Protein AF-A0A950FX75-F1 (afdb_monomer_lite)

Radius of gyration: 20.95 Å; chains: 1; bounding box: 39×72×36 Å

Sequence (150 aa):
MDTELSVSAYQEFRSHLADADPAQQMWHSLEQELTENELDGVIAVKGNEPISGFQIQVSSRVIATEVIWPALELAQRLVPLSSEPIQIFPRLESNRCSLFSLDQSRPGTFSILIRTPRHVPVDNQISAIAFSVKQILHHYRALVSQADNI

pLDDT: mean 76.24, std 20.6, range [32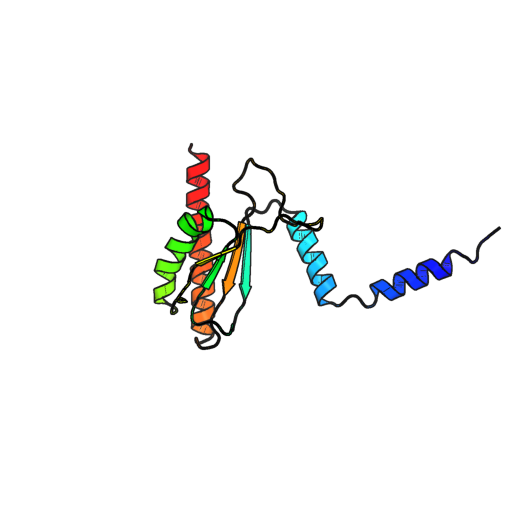.0, 96.56]

Foldseek 3Di:
DDDPVPPVVVVVVVVVVVPQDPVNVVVVVVLVVLLVDPALADEAEDEADQAPWKAKEKQDPCLVPQFQVVLVVVLCVLIPAGPHRYHHDHDPPDDDSDSFDDDDPHPGYMYMYIYGHNVDDPVSVVVSVVSSVVRNVVRVVVVVVVVVVD

Structure (mmCIF, N/CA/C/O backbone):
data_AF-A0A950FX75-F1
#
_entry.id   AF-A0A950FX75-F1
#
loop_
_atom_site.group_PDB
_atom_site.id
_atom_site.type_symbol
_atom_site.label_atom_id
_atom_site.label_alt_id
_atom_site.label_comp_id
_atom_site.label_asym_id
_atom_site.label_entity_id
_atom_site.label_seq_id
_atom_site.pdbx_PDB_ins_code
_atom_site.Cartn_x
_atom_site.Cartn_y
_atom_site.Cartn_z
_atom_site.occupancy
_atom_site.B_iso_or_equiv
_atom_site.auth_seq_id
_atom_site.auth_comp_id
_atom_site.auth_asym_id
_atom_site.auth_atom_id
_atom_site.pdbx_PDB_model_num
ATOM 1 N N . MET A 1 1 ? 16.718 61.016 15.323 1.00 41.69 1 MET A N 1
ATOM 2 C CA . MET A 1 1 ? 15.370 60.932 14.724 1.00 41.69 1 MET A CA 1
ATOM 3 C C . MET A 1 1 ? 15.539 60.743 13.222 1.00 41.69 1 MET A C 1
ATOM 5 O O . MET A 1 1 ? 15.294 61.659 12.456 1.00 41.69 1 MET A O 1
ATOM 9 N N . ASP A 1 2 ? 16.261 59.712 12.783 1.00 45.75 2 ASP A N 1
ATOM 10 C CA . ASP A 1 2 ? 15.925 58.268 12.775 1.00 45.75 2 ASP A CA 1
ATOM 11 C C . ASP A 1 2 ? 15.003 57.922 11.604 1.00 45.75 2 ASP A C 1
ATOM 13 O O . ASP A 1 2 ? 13.809 57.687 11.765 1.00 45.75 2 ASP A O 1
ATOM 17 N N . THR A 1 3 ? 15.555 57.942 10.390 1.00 49.12 3 THR A N 1
ATOM 18 C CA . THR A 1 3 ? 14.842 57.484 9.183 1.00 49.12 3 THR A CA 1
ATOM 19 C C . THR A 1 3 ? 15.759 56.775 8.182 1.00 49.12 3 THR A C 1
ATOM 21 O O . THR A 1 3 ? 15.401 56.632 7.022 1.00 49.12 3 THR A O 1
ATOM 24 N N . GLU A 1 4 ? 16.926 56.287 8.615 1.00 44.50 4 GLU A N 1
ATOM 25 C CA . GLU A 1 4 ? 17.842 55.519 7.747 1.00 44.50 4 GLU A CA 1
ATOM 26 C C . GLU A 1 4 ? 18.004 54.047 8.165 1.00 44.50 4 GLU A C 1
ATOM 28 O O . GLU A 1 4 ? 18.461 53.227 7.377 1.00 44.50 4 GLU A O 1
ATOM 33 N N . LEU A 1 5 ? 17.525 53.656 9.352 1.00 45.97 5 LEU A N 1
ATOM 34 C CA . LEU A 1 5 ? 17.606 52.268 9.838 1.00 45.97 5 LEU A CA 1
ATOM 35 C C . LEU A 1 5 ? 16.498 51.339 9.302 1.00 45.97 5 LEU A C 1
ATOM 37 O O . LEU A 1 5 ? 16.534 50.138 9.546 1.00 45.97 5 LEU A O 1
ATOM 41 N N . SER A 1 6 ? 15.518 51.868 8.561 1.00 53.25 6 SER A N 1
ATOM 42 C CA . SER A 1 6 ? 14.350 51.094 8.108 1.00 53.25 6 SER A CA 1
ATOM 43 C C . SER A 1 6 ? 14.568 50.382 6.765 1.00 53.25 6 SER A C 1
ATOM 45 O O . SER A 1 6 ? 13.996 49.326 6.529 1.00 53.25 6 SER A O 1
ATOM 47 N N . VAL A 1 7 ? 15.427 50.889 5.874 1.00 47.81 7 VAL A N 1
ATOM 48 C CA . VAL A 1 7 ? 15.556 50.314 4.517 1.00 47.81 7 VAL A CA 1
ATOM 49 C C . VAL A 1 7 ? 16.547 49.143 4.474 1.00 47.81 7 VAL A C 1
ATOM 51 O O . VAL A 1 7 ? 16.300 48.160 3.776 1.00 47.81 7 VAL A O 1
ATOM 54 N N . SER A 1 8 ? 17.609 49.189 5.287 1.00 51.56 8 SER A N 1
ATOM 55 C CA . SER A 1 8 ? 18.636 48.135 5.341 1.00 51.56 8 SER A CA 1
ATOM 56 C C . SER A 1 8 ? 18.089 46.806 5.870 1.00 51.56 8 SER A C 1
ATOM 58 O O . SER A 1 8 ? 18.345 45.757 5.284 1.00 51.56 8 SER A O 1
ATOM 60 N N . ALA A 1 9 ? 17.269 46.844 6.926 1.00 49.38 9 ALA A N 1
ATOM 61 C CA . ALA A 1 9 ? 16.691 45.637 7.518 1.00 49.38 9 ALA A CA 1
ATOM 62 C C . ALA A 1 9 ? 15.681 44.947 6.581 1.00 49.38 9 ALA A C 1
ATOM 64 O O . ALA A 1 9 ? 15.581 43.723 6.567 1.00 49.38 9 ALA A O 1
ATOM 65 N N . TYR A 1 10 ? 14.970 45.711 5.743 1.00 45.56 10 TYR A N 1
ATOM 66 C CA . TYR A 1 10 ? 14.059 45.155 4.735 1.00 45.56 10 TYR A CA 1
ATOM 67 C C . TYR A 1 10 ? 14.788 44.595 3.501 1.00 45.56 10 TYR A C 1
ATOM 69 O O . TYR A 1 10 ? 14.268 43.689 2.846 1.00 45.56 10 TYR A O 1
ATOM 77 N N . GLN A 1 11 ? 15.986 45.094 3.179 1.00 44.59 11 GLN A N 1
ATOM 78 C CA . GLN A 1 11 ? 16.805 44.570 2.080 1.00 44.59 11 GLN A CA 1
ATOM 79 C C . GLN A 1 11 ? 17.545 43.277 2.459 1.00 44.59 11 GLN A C 1
ATOM 81 O O . GLN A 1 11 ? 17.609 42.371 1.629 1.00 44.59 11 GLN A O 1
ATOM 86 N N . GLU A 1 12 ? 18.004 43.130 3.706 1.00 47.12 12 GLU A N 1
ATOM 87 C CA . GLU A 1 12 ? 18.566 41.862 4.209 1.00 47.12 12 GLU A CA 1
ATOM 88 C C . GLU A 1 12 ? 17.505 40.766 4.377 1.00 47.12 12 GLU A C 1
ATOM 90 O O . GLU A 1 12 ? 17.760 39.604 4.068 1.00 47.12 12 GLU A O 1
ATOM 95 N N . PHE A 1 13 ? 16.274 41.116 4.765 1.00 44.34 13 PHE A N 1
ATOM 96 C CA . PHE A 1 13 ? 15.190 40.129 4.849 1.00 44.34 13 PHE A CA 1
ATOM 97 C C . PHE A 1 13 ? 14.741 39.626 3.466 1.00 44.34 13 PHE A C 1
ATOM 99 O O . PHE A 1 13 ? 14.350 38.469 3.309 1.00 44.34 13 PHE A O 1
ATOM 106 N N . ARG A 1 14 ? 14.829 40.474 2.428 1.00 41.12 14 ARG A N 1
ATOM 107 C CA . ARG A 1 14 ? 14.528 40.080 1.042 1.00 41.12 14 ARG A CA 1
ATOM 108 C C . ARG A 1 14 ? 15.615 39.222 0.401 1.00 41.12 14 ARG A C 1
ATOM 110 O O . ARG A 1 14 ? 15.274 38.401 -0.445 1.00 41.12 14 ARG A O 1
ATOM 117 N N . SER A 1 15 ? 16.883 39.376 0.784 1.00 44.16 15 SER A N 1
ATOM 118 C CA . SER A 1 15 ? 17.963 38.545 0.233 1.00 44.16 15 SER A CA 1
ATOM 119 C C . SER A 1 15 ? 17.924 37.108 0.761 1.00 44.16 15 SER A C 1
ATOM 121 O O . SER A 1 15 ? 18.314 36.199 0.041 1.00 44.16 15 SER A O 1
ATOM 123 N N . HIS A 1 16 ? 17.381 36.880 1.963 1.00 46.25 16 HIS A N 1
ATOM 124 C CA . HIS A 1 16 ? 17.247 35.535 2.544 1.00 46.25 16 HIS A CA 1
ATOM 125 C C . HIS A 1 16 ? 16.027 34.749 2.034 1.00 46.25 16 HIS A C 1
ATOM 127 O O . HIS A 1 16 ? 16.017 33.524 2.100 1.00 46.25 16 HIS A O 1
ATOM 133 N N . LEU A 1 17 ? 15.010 35.429 1.493 1.00 48.81 17 LEU A N 1
ATOM 134 C CA . LEU A 1 17 ? 13.847 34.787 0.860 1.00 48.81 17 LEU A CA 1
ATOM 135 C C . LEU A 1 17 ? 14.045 34.513 -0.639 1.00 48.81 17 LEU A C 1
ATOM 137 O O . LEU A 1 17 ? 13.309 33.712 -1.211 1.00 48.81 17 LEU A O 1
ATOM 141 N N . ALA A 1 18 ? 15.022 35.167 -1.272 1.00 47.84 18 ALA A N 1
ATOM 142 C CA . ALA A 1 18 ? 15.315 35.011 -2.697 1.00 47.84 18 ALA A CA 1
ATOM 143 C C . ALA A 1 18 ? 16.145 33.755 -3.029 1.00 47.84 18 ALA A C 1
ATOM 145 O O . ALA A 1 18 ? 16.265 33.421 -4.203 1.00 47.84 18 ALA A O 1
ATOM 146 N N . ASP A 1 19 ? 16.671 33.067 -2.011 1.00 53.03 19 ASP A N 1
ATOM 147 C CA . ASP A 1 19 ? 17.559 31.900 -2.143 1.00 53.03 19 ASP A CA 1
ATOM 148 C C . ASP A 1 19 ? 16.974 30.624 -1.510 1.00 53.03 19 ASP A C 1
ATOM 150 O O . ASP A 1 19 ? 17.661 29.612 -1.370 1.00 53.03 19 ASP A O 1
ATOM 154 N N . ALA A 1 20 ? 15.699 30.653 -1.104 1.00 55.69 20 ALA A N 1
ATOM 155 C CA . ALA A 1 20 ? 15.028 29.449 -0.635 1.00 55.69 20 ALA A CA 1
ATOM 156 C C . ALA A 1 20 ? 14.907 28.473 -1.810 1.00 55.69 20 ALA A C 1
ATOM 158 O O . ALA A 1 20 ? 14.272 28.787 -2.820 1.00 55.69 20 ALA A O 1
ATOM 159 N N . ASP A 1 21 ? 15.537 27.304 -1.667 1.00 69.75 21 ASP A N 1
ATOM 160 C CA . ASP A 1 21 ? 15.477 26.211 -2.634 1.00 69.75 21 ASP A CA 1
ATOM 161 C C . ASP A 1 21 ? 14.009 26.017 -3.062 1.00 69.75 21 ASP A C 1
ATOM 163 O O . ASP A 1 21 ? 13.139 25.873 -2.194 1.00 69.75 21 ASP A O 1
ATOM 167 N N . PRO A 1 22 ? 13.686 26.028 -4.368 1.00 67.44 22 PRO A N 1
ATOM 168 C CA . PRO A 1 22 ? 12.330 25.779 -4.848 1.00 67.44 22 PRO A CA 1
ATOM 169 C C . PRO A 1 22 ? 11.705 24.519 -4.233 1.00 67.44 22 PRO A C 1
ATOM 171 O O . PRO A 1 22 ? 10.498 24.475 -3.998 1.00 67.44 22 PRO A O 1
ATOM 174 N N . ALA A 1 23 ? 12.524 23.513 -3.909 1.00 64.00 23 ALA A N 1
ATOM 175 C CA . ALA A 1 23 ? 12.080 22.318 -3.206 1.00 64.00 23 ALA A CA 1
ATOM 176 C C . ALA A 1 23 ? 11.670 22.596 -1.747 1.00 64.00 23 ALA A C 1
ATOM 178 O O . ALA A 1 23 ? 10.691 22.025 -1.273 1.00 64.00 23 ALA A O 1
ATOM 179 N N . GLN A 1 24 ? 12.368 23.491 -1.042 1.00 62.41 24 GLN A N 1
ATOM 180 C CA . GLN A 1 24 ? 12.004 23.931 0.309 1.00 62.41 24 GLN A CA 1
ATOM 181 C C . GLN A 1 24 ? 10.731 24.786 0.307 1.00 62.41 24 GLN A C 1
ATOM 183 O O . GLN A 1 24 ? 9.876 24.603 1.170 1.00 62.41 24 GLN A O 1
ATOM 188 N N . GLN A 1 25 ? 10.557 25.672 -0.679 1.00 66.81 25 GLN A N 1
ATOM 189 C CA . GLN A 1 25 ? 9.323 26.458 -0.824 1.00 66.81 25 GLN A CA 1
ATOM 190 C C . GLN A 1 25 ? 8.109 25.574 -1.138 1.00 66.81 25 GLN A C 1
ATOM 192 O O . GLN A 1 25 ? 7.034 25.752 -0.559 1.00 66.81 25 GLN A O 1
ATOM 197 N N . MET A 1 26 ? 8.287 24.588 -2.023 1.00 68.94 26 MET A N 1
ATOM 198 C CA . MET A 1 26 ? 7.268 23.581 -2.308 1.00 68.94 26 MET A CA 1
ATOM 199 C C . MET A 1 26 ? 6.944 22.762 -1.055 1.00 68.94 26 MET A C 1
ATOM 201 O O . MET A 1 26 ? 5.770 22.515 -0.785 1.00 68.94 26 MET A O 1
ATOM 205 N N . TRP A 1 27 ? 7.960 22.390 -0.265 1.00 65.50 27 TRP A N 1
ATOM 206 C CA . TRP A 1 27 ? 7.735 21.664 0.981 1.00 65.50 27 TRP A CA 1
ATOM 207 C C . TRP A 1 27 ? 6.923 22.457 1.989 1.00 65.50 27 TRP A C 1
ATOM 209 O O . TRP A 1 27 ? 5.932 21.934 2.482 1.00 65.50 27 TRP A O 1
ATOM 219 N N . HIS A 1 28 ? 7.271 23.718 2.234 1.00 64.00 28 HIS A N 1
ATOM 220 C CA . HIS A 1 28 ? 6.508 24.557 3.156 1.00 64.00 28 HIS A CA 1
ATOM 221 C C . HIS A 1 28 ? 5.059 24.773 2.710 1.00 64.00 28 HIS A C 1
ATOM 223 O O . HIS A 1 28 ? 4.159 24.773 3.545 1.00 64.00 28 HIS A O 1
ATOM 229 N N . SER A 1 29 ? 4.817 24.898 1.404 1.00 65.88 29 SER A N 1
ATOM 230 C CA . SER A 1 29 ? 3.453 25.027 0.872 1.00 65.88 29 SER A CA 1
ATOM 231 C C . SER A 1 29 ? 2.640 23.742 1.089 1.00 65.88 29 SER A C 1
ATOM 233 O O . SER A 1 29 ? 1.497 23.799 1.531 1.00 65.88 29 SER A O 1
ATOM 235 N N . LEU A 1 30 ? 3.249 22.574 0.856 1.00 66.69 30 LEU A N 1
ATOM 236 C CA . LEU A 1 30 ? 2.642 21.267 1.133 1.00 66.69 30 LEU A CA 1
ATOM 237 C C . LEU A 1 30 ? 2.386 21.050 2.627 1.00 66.69 30 LEU A C 1
ATOM 239 O O . LEU A 1 30 ? 1.327 20.561 3.001 1.00 66.69 30 LEU A O 1
ATOM 243 N N . GLU A 1 31 ? 3.332 21.416 3.492 1.00 65.62 31 GLU A N 1
ATOM 244 C CA . GLU A 1 31 ? 3.164 21.344 4.948 1.00 65.62 31 GLU A CA 1
ATOM 245 C C . GLU A 1 31 ? 1.987 22.199 5.417 1.00 65.62 31 GLU A C 1
ATOM 247 O O . GLU A 1 31 ? 1.202 21.758 6.258 1.00 65.62 31 GLU A O 1
ATOM 252 N N . GLN A 1 32 ? 1.839 23.394 4.845 1.00 65.75 32 GLN A N 1
ATOM 253 C CA . GLN A 1 32 ? 0.730 24.285 5.148 1.00 65.75 32 GLN A CA 1
ATOM 254 C C . GLN A 1 32 ? -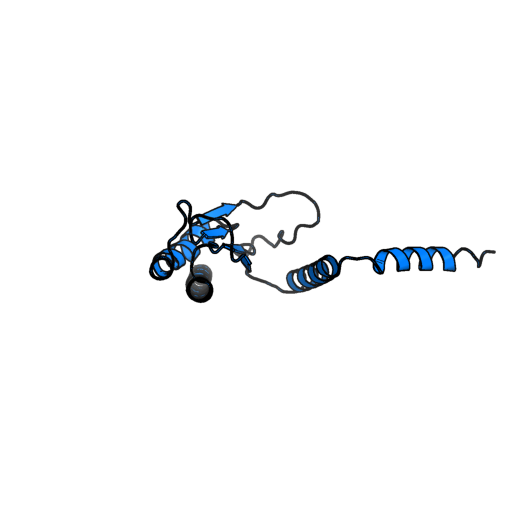0.613 23.676 4.709 1.00 65.75 32 GLN A C 1
ATOM 256 O O . GLN A 1 32 ? -1.518 23.565 5.533 1.00 65.75 32 GLN A O 1
ATOM 261 N N . GLU A 1 33 ? -0.725 23.177 3.473 1.00 64.31 33 GLU A N 1
ATOM 262 C CA . GLU A 1 33 ? -1.944 22.504 2.993 1.00 64.31 33 GLU A CA 1
ATOM 263 C C . GLU A 1 33 ? -2.296 21.252 3.815 1.00 64.31 33 GLU A C 1
ATOM 265 O O . GLU A 1 33 ? -3.468 20.991 4.090 1.00 64.31 33 GLU A O 1
ATOM 270 N N . LEU A 1 34 ? -1.295 20.475 4.236 1.00 65.25 34 LEU A N 1
ATOM 271 C CA . LEU A 1 34 ? -1.495 19.288 5.071 1.00 65.25 34 LEU A CA 1
ATOM 272 C C . LEU A 1 34 ? -1.933 19.638 6.500 1.00 65.25 34 LEU A C 1
ATOM 274 O O . LEU A 1 34 ? -2.601 18.828 7.136 1.00 65.25 34 LEU A O 1
ATOM 278 N N . THR A 1 35 ? -1.558 20.818 7.002 1.00 63.56 35 THR A N 1
ATOM 279 C CA . THR A 1 35 ? -1.915 21.288 8.351 1.00 63.56 35 THR A CA 1
ATOM 280 C C . THR A 1 35 ? -3.298 21.938 8.383 1.00 63.56 35 THR A C 1
ATOM 282 O O . THR A 1 35 ? -4.001 21.846 9.386 1.00 63.56 35 THR A O 1
ATOM 285 N N . GLU A 1 36 ? -3.704 22.590 7.293 1.00 65.69 36 GLU A N 1
ATOM 286 C CA . GLU A 1 36 ? -4.987 23.297 7.197 1.00 65.69 36 GLU A CA 1
ATOM 287 C C . GLU A 1 36 ? -6.184 22.361 6.946 1.00 65.69 36 GLU A C 1
ATOM 289 O O . GLU A 1 36 ? -7.328 22.751 7.184 1.00 65.69 36 GLU A O 1
ATOM 294 N N . ASN A 1 37 ? -5.945 21.120 6.506 1.00 60.91 37 ASN A N 1
ATOM 295 C CA . ASN A 1 37 ? -6.992 20.141 6.213 1.00 60.91 37 ASN A CA 1
ATOM 296 C C . ASN A 1 37 ? -7.092 19.051 7.295 1.00 60.91 37 ASN A C 1
ATOM 298 O O . ASN A 1 37 ? -6.091 18.464 7.703 1.00 60.91 37 ASN A O 1
ATOM 302 N N . GLU A 1 38 ? -8.317 18.700 7.705 1.00 71.00 38 GLU A N 1
ATOM 303 C CA . GLU A 1 38 ? -8.562 17.512 8.534 1.00 71.00 38 GLU A CA 1
ATOM 304 C C . GLU A 1 38 ? -8.332 16.237 7.705 1.00 71.00 38 GLU A C 1
ATOM 306 O O . GLU A 1 38 ? -9.230 15.752 7.015 1.00 71.00 38 GLU A O 1
ATOM 311 N N . LEU A 1 39 ? -7.108 15.704 7.745 1.00 76.50 39 LEU A N 1
ATOM 312 C CA . LEU A 1 39 ? -6.726 14.489 7.029 1.00 76.50 39 LEU A CA 1
ATOM 313 C C . LEU A 1 39 ? -6.660 13.273 7.958 1.00 76.50 39 LEU A C 1
ATOM 315 O O . LEU A 1 39 ? -5.974 13.268 8.983 1.00 76.50 39 LEU A O 1
ATOM 319 N N . ASP A 1 40 ? -7.284 12.189 7.506 1.00 81.00 40 ASP A N 1
ATOM 320 C CA . ASP A 1 40 ? -7.206 10.866 8.130 1.00 81.00 40 ASP A CA 1
ATOM 321 C C . ASP A 1 40 ? -5.813 10.224 7.994 1.00 81.00 40 ASP A C 1
ATOM 323 O O . ASP A 1 40 ? -5.386 9.417 8.825 1.00 81.00 40 ASP A O 1
ATOM 327 N N . GLY A 1 41 ? -5.069 10.583 6.945 1.00 82.69 41 GLY A N 1
ATOM 328 C CA . GLY A 1 41 ? -3.730 10.062 6.705 1.00 82.69 41 GLY A CA 1
ATOM 329 C C . GLY A 1 41 ? -3.097 10.527 5.400 1.00 82.69 41 GLY A C 1
ATOM 330 O O . GLY A 1 41 ? -3.745 11.122 4.542 1.00 82.69 41 GLY A O 1
ATOM 331 N N . VAL A 1 42 ? -1.808 10.223 5.253 1.00 86.50 42 VAL A N 1
ATOM 332 C CA . VAL A 1 42 ? -0.990 10.558 4.081 1.00 86.50 42 VAL A CA 1
ATOM 333 C C . VAL A 1 42 ? -0.382 9.287 3.496 1.00 86.50 42 VAL A C 1
ATOM 335 O O . VAL A 1 42 ? 0.130 8.433 4.224 1.00 86.50 42 VAL A O 1
ATOM 338 N N . ILE A 1 43 ? -0.413 9.176 2.165 1.00 91.06 43 ILE A N 1
ATOM 339 C CA . ILE A 1 43 ? 0.257 8.113 1.411 1.00 91.06 43 ILE A CA 1
ATOM 340 C C . ILE A 1 43 ? 1.295 8.755 0.494 1.00 91.06 43 ILE A C 1
ATOM 342 O O . ILE A 1 43 ? 0.951 9.495 -0.424 1.00 91.06 43 ILE A O 1
ATOM 346 N N . ALA A 1 44 ? 2.562 8.436 0.724 1.00 91.69 44 ALA A N 1
ATOM 347 C CA . ALA A 1 44 ? 3.677 8.821 -0.124 1.00 91.69 44 ALA A CA 1
ATOM 348 C C . ALA A 1 44 ? 4.182 7.618 -0.930 1.00 91.69 44 ALA A C 1
ATOM 350 O O . ALA A 1 44 ? 4.066 6.464 -0.509 1.00 91.69 44 ALA A O 1
ATOM 351 N N . VAL A 1 45 ? 4.781 7.889 -2.089 1.00 93.81 45 VAL A N 1
ATOM 352 C CA . VAL A 1 45 ? 5.362 6.866 -2.962 1.00 93.81 45 VAL A CA 1
ATOM 353 C C . VAL A 1 45 ? 6.809 7.227 -3.257 1.00 93.81 45 VAL A C 1
ATOM 355 O O . VAL A 1 45 ? 7.101 8.331 -3.709 1.00 93.81 45 VAL A O 1
ATOM 358 N N . LYS A 1 46 ? 7.716 6.274 -3.043 1.00 93.12 46 LYS A N 1
ATOM 359 C CA . LYS A 1 46 ? 9.125 6.376 -3.415 1.00 93.12 46 LYS A CA 1
ATOM 360 C C . LYS A 1 46 ? 9.483 5.258 -4.386 1.00 93.12 46 LYS A C 1
ATOM 362 O O . LYS A 1 46 ? 9.612 4.094 -4.005 1.00 93.12 46 LYS A O 1
ATOM 367 N N . GLY A 1 47 ? 9.587 5.629 -5.657 1.00 91.75 47 GLY A N 1
ATOM 368 C CA . GLY A 1 47 ? 9.862 4.692 -6.739 1.00 91.75 47 GLY A CA 1
ATOM 369 C C . GLY A 1 47 ? 11.347 4.398 -6.942 1.00 91.75 47 GLY A C 1
ATOM 370 O O . GLY A 1 47 ? 12.196 5.175 -6.513 1.00 91.75 47 GLY A O 1
ATOM 371 N N . ASN A 1 48 ? 11.650 3.319 -7.670 1.00 88.75 48 ASN A N 1
ATOM 372 C CA . ASN A 1 48 ? 13.003 2.985 -8.139 1.00 88.75 48 ASN A CA 1
ATOM 373 C C . ASN A 1 48 ? 14.067 2.892 -7.031 1.00 88.75 48 ASN A C 1
ATOM 375 O O . ASN A 1 48 ? 15.227 3.265 -7.211 1.00 88.75 48 ASN A O 1
ATOM 379 N N . GLU A 1 49 ? 13.685 2.338 -5.888 1.00 92.81 49 GLU A N 1
ATOM 380 C CA . GLU A 1 49 ? 14.563 2.206 -4.735 1.00 92.81 49 GLU A CA 1
ATOM 381 C C . GLU A 1 49 ? 15.496 0.986 -4.867 1.00 92.81 49 GLU A C 1
ATOM 383 O O . GLU A 1 49 ? 15.128 -0.035 -5.464 1.00 92.81 49 GLU A O 1
ATOM 388 N N . PRO A 1 50 ? 16.704 1.024 -4.274 1.00 92.94 50 PRO A N 1
ATOM 389 C CA . PRO A 1 50 ? 17.610 -0.122 -4.204 1.00 92.94 50 PRO A CA 1
ATOM 390 C C . PRO A 1 50 ? 17.160 -1.130 -3.126 1.00 92.94 50 PRO A C 1
ATOM 392 O O . PRO A 1 50 ? 17.911 -1.455 -2.211 1.00 92.94 50 PRO A O 1
ATOM 395 N N . ILE A 1 51 ? 15.920 -1.612 -3.222 1.00 92.75 51 ILE A N 1
ATOM 396 C CA . ILE A 1 51 ? 15.308 -2.592 -2.312 1.00 92.75 51 ILE A CA 1
ATOM 397 C C . ILE A 1 51 ? 15.054 -3.929 -3.016 1.00 92.75 51 ILE A C 1
ATOM 399 O O . ILE A 1 51 ? 15.004 -4.003 -4.247 1.00 92.75 51 ILE A O 1
ATOM 403 N N . SER A 1 52 ? 14.908 -4.991 -2.223 1.00 93.56 52 SER A N 1
ATOM 404 C CA . SER A 1 52 ? 14.739 -6.369 -2.703 1.00 93.56 52 SER A CA 1
ATOM 405 C C . SER A 1 52 ? 13.352 -6.661 -3.277 1.00 93.56 52 SER A C 1
ATOM 407 O O . SER A 1 52 ? 13.222 -7.574 -4.083 1.00 93.56 52 SER A O 1
ATOM 409 N N . GLY A 1 53 ? 12.335 -5.880 -2.917 1.00 95.19 53 GLY A N 1
ATOM 410 C CA . GLY A 1 53 ? 10.967 -6.067 -3.390 1.00 95.19 53 GLY A CA 1
ATOM 411 C C . GLY A 1 53 ? 10.056 -4.920 -2.969 1.00 95.19 53 GLY A C 1
ATOM 412 O O . GLY A 1 53 ? 10.502 -3.963 -2.336 1.00 95.19 53 GLY A O 1
ATOM 413 N N . PHE A 1 54 ? 8.780 -5.013 -3.330 1.00 96.06 54 PHE A N 1
ATOM 414 C CA . PHE A 1 54 ? 7.756 -4.052 -2.934 1.00 96.06 54 PHE A CA 1
ATOM 415 C C . PHE A 1 54 ? 7.607 -4.038 -1.408 1.00 96.06 54 PHE A C 1
ATOM 417 O O . PHE A 1 54 ? 7.523 -5.094 -0.773 1.00 96.06 54 PHE A O 1
ATOM 424 N N . GLN A 1 55 ? 7.621 -2.844 -0.822 1.00 96.38 55 GLN A N 1
ATOM 425 C CA . GLN A 1 55 ? 7.629 -2.647 0.625 1.00 96.38 55 GLN A CA 1
ATOM 426 C C . GLN A 1 55 ? 6.756 -1.453 0.998 1.00 96.38 55 GLN A C 1
ATOM 428 O O . GLN A 1 55 ? 6.730 -0.448 0.289 1.00 96.38 55 GLN A O 1
ATOM 433 N N . ILE A 1 56 ? 6.081 -1.542 2.140 1.00 96.38 56 ILE A N 1
ATOM 434 C CA . ILE A 1 56 ? 5.310 -0.448 2.718 1.00 96.38 56 ILE A CA 1
ATOM 435 C C . ILE A 1 56 ? 5.841 -0.134 4.116 1.00 96.38 56 ILE A C 1
ATOM 437 O O . ILE A 1 56 ? 5.992 -1.019 4.955 1.00 96.38 56 ILE A O 1
ATOM 441 N N . GLN A 1 57 ? 6.119 1.139 4.375 1.00 94.50 57 GLN A N 1
ATOM 442 C CA . GLN A 1 57 ? 6.427 1.637 5.711 1.00 94.50 57 GLN A CA 1
ATOM 443 C C . GLN A 1 57 ? 5.203 2.343 6.284 1.00 94.50 57 GLN A C 1
ATOM 445 O O . GLN A 1 57 ? 4.508 3.045 5.551 1.00 94.50 57 GLN A O 1
ATOM 450 N N . VAL A 1 58 ? 4.924 2.162 7.573 1.00 92.75 58 VAL A N 1
ATOM 451 C CA . VAL A 1 58 ? 3.723 2.723 8.200 1.00 92.75 58 VAL A CA 1
ATOM 452 C C . VAL A 1 58 ? 3.957 3.119 9.653 1.00 92.75 58 VAL A C 1
ATOM 454 O O . VAL A 1 58 ? 4.710 2.470 10.376 1.00 92.75 58 VAL A O 1
ATOM 457 N N . SER A 1 59 ? 3.299 4.192 10.094 1.00 85.50 59 SER A N 1
ATOM 458 C CA . SER A 1 59 ? 3.449 4.725 11.456 1.00 85.50 59 SER A CA 1
ATOM 459 C C . SER A 1 59 ? 2.552 4.068 12.510 1.00 85.50 59 SER A C 1
ATOM 461 O O . SER A 1 59 ? 2.682 4.357 13.697 1.00 85.50 59 SER A O 1
ATOM 463 N N . SER A 1 60 ? 1.614 3.214 12.096 1.00 85.62 60 SER A N 1
ATOM 464 C CA . SER A 1 60 ? 0.595 2.614 12.960 1.00 85.62 60 SER A CA 1
ATOM 465 C C . SER A 1 60 ? 0.565 1.100 12.805 1.00 85.62 60 SER A C 1
ATOM 467 O O . SER A 1 60 ? 0.455 0.577 11.696 1.00 85.62 60 SER A O 1
ATOM 469 N N . ARG A 1 61 ? 0.613 0.395 13.941 1.00 89.00 61 ARG A N 1
ATOM 470 C CA . ARG A 1 61 ? 0.502 -1.067 13.984 1.00 89.00 61 ARG A CA 1
ATOM 471 C C . ARG A 1 61 ? -0.887 -1.547 13.562 1.00 89.00 61 ARG A C 1
ATOM 473 O O . ARG A 1 61 ? -0.966 -2.542 12.861 1.00 89.00 61 ARG A O 1
ATOM 480 N N . VAL A 1 62 ? -1.946 -0.828 13.933 1.00 89.50 62 VAL A N 1
ATOM 481 C CA . VAL A 1 62 ? -3.321 -1.172 13.528 1.00 89.50 62 VAL A CA 1
ATOM 482 C C . VAL A 1 62 ? -3.476 -1.034 12.016 1.00 89.50 62 VAL A C 1
ATOM 484 O O . VAL A 1 62 ? -4.002 -1.923 11.362 1.00 89.50 62 VAL A O 1
ATOM 487 N N . ILE A 1 63 ? -2.942 0.040 11.426 1.00 92.00 63 ILE A N 1
ATOM 488 C CA . ILE A 1 63 ? -2.968 0.204 9.966 1.00 92.00 63 ILE A CA 1
ATOM 489 C C . ILE A 1 63 ? -2.114 -0.877 9.292 1.00 92.00 63 ILE A C 1
ATOM 491 O O . ILE A 1 63 ? -2.535 -1.446 8.288 1.00 92.00 63 ILE A O 1
ATOM 495 N N . ALA A 1 64 ? -0.948 -1.220 9.853 1.00 93.19 64 ALA A N 1
ATOM 496 C CA . ALA A 1 64 ? -0.132 -2.321 9.346 1.00 93.19 64 ALA A CA 1
ATOM 497 C C . ALA A 1 64 ? -0.913 -3.643 9.260 1.00 93.19 64 ALA A C 1
ATOM 499 O O . ALA A 1 64 ? -0.851 -4.306 8.225 1.00 93.19 64 ALA A O 1
ATOM 500 N N . THR A 1 65 ? -1.638 -4.018 10.318 1.00 92.31 65 THR A N 1
ATOM 501 C CA . THR A 1 65 ? -2.327 -5.314 10.396 1.00 92.31 65 THR A CA 1
ATOM 502 C C . THR A 1 65 ? -3.653 -5.325 9.650 1.00 92.31 65 THR A C 1
ATOM 504 O O . THR A 1 65 ? -3.873 -6.213 8.835 1.00 92.31 65 THR A O 1
ATOM 507 N N . GLU A 1 66 ? -4.510 -4.331 9.874 1.00 92.44 66 GLU A N 1
ATOM 508 C CA . GLU A 1 66 ? -5.892 -4.351 9.376 1.00 92.44 66 GLU A CA 1
ATOM 509 C C . GLU A 1 66 ? -6.025 -3.821 7.943 1.00 92.44 66 GLU A C 1
ATOM 511 O O . GLU A 1 66 ? -7.004 -4.109 7.257 1.00 92.44 66 GLU A O 1
ATOM 516 N N . VAL A 1 67 ? -5.052 -3.026 7.479 1.00 94.69 67 VAL A N 1
ATOM 517 C CA . VAL A 1 67 ? -5.140 -2.317 6.193 1.00 94.69 67 VAL A CA 1
ATOM 518 C C . VAL A 1 67 ? -4.035 -2.737 5.231 1.00 94.69 67 VAL A C 1
ATOM 520 O O . VAL A 1 67 ? -4.315 -3.141 4.102 1.00 94.69 67 VAL A O 1
ATOM 523 N N . ILE A 1 68 ? -2.771 -2.643 5.652 1.00 95.88 68 ILE A N 1
ATOM 524 C CA . ILE A 1 68 ? -1.631 -2.877 4.755 1.00 95.88 68 ILE A CA 1
ATOM 525 C C . ILE A 1 68 ? -1.451 -4.361 4.453 1.00 95.88 68 ILE A C 1
ATOM 527 O O . ILE A 1 68 ? -1.238 -4.718 3.294 1.00 95.88 68 ILE A O 1
ATOM 531 N N . TRP A 1 69 ? -1.523 -5.227 5.466 1.00 95.69 69 TRP A N 1
ATOM 532 C CA . TRP A 1 69 ? -1.295 -6.657 5.270 1.00 95.69 69 TRP A CA 1
ATOM 533 C C . TRP A 1 69 ? -2.268 -7.279 4.249 1.00 95.69 69 TRP A C 1
ATOM 535 O O . TRP A 1 69 ? -1.783 -7.848 3.266 1.00 95.69 69 TRP A O 1
ATOM 545 N N . PRO A 1 70 ? -3.599 -7.072 4.346 1.00 93.81 70 PRO A N 1
ATOM 546 C CA . PRO A 1 70 ? -4.537 -7.561 3.334 1.00 93.81 70 PRO A CA 1
ATOM 547 C C . PRO A 1 70 ? -4.271 -6.990 1.932 1.00 93.81 70 PRO A C 1
ATOM 549 O O . PRO A 1 70 ? -4.365 -7.699 0.927 1.00 93.81 70 PRO A O 1
ATOM 552 N N . ALA A 1 71 ? -3.878 -5.713 1.843 1.00 93.56 71 ALA A N 1
ATOM 553 C CA . ALA A 1 71 ? -3.541 -5.085 0.569 1.00 93.56 71 ALA A CA 1
ATOM 554 C C . ALA A 1 71 ? -2.318 -5.745 -0.099 1.00 93.56 71 ALA A C 1
ATOM 556 O O . ALA A 1 71 ? -2.319 -5.972 -1.313 1.00 93.56 71 ALA A O 1
ATOM 557 N N . LEU A 1 72 ? -1.290 -6.092 0.683 1.00 93.25 72 LEU A N 1
ATOM 558 C CA . LEU A 1 72 ? -0.071 -6.735 0.187 1.00 93.25 72 LEU A CA 1
ATOM 559 C C . LEU A 1 72 ? -0.277 -8.198 -0.213 1.00 93.25 72 LEU A C 1
ATOM 561 O O . LEU A 1 72 ? 0.292 -8.629 -1.218 1.00 93.25 72 LEU A O 1
ATOM 565 N N . GLU A 1 73 ? -1.127 -8.941 0.500 1.00 91.62 73 GLU A N 1
ATOM 566 C CA . GLU A 1 73 ? -1.491 -10.318 0.130 1.00 91.62 73 GLU A CA 1
ATOM 567 C C . GLU A 1 73 ? -2.090 -10.409 -1.278 1.00 91.62 73 GLU A C 1
ATOM 569 O O . GLU A 1 73 ? -1.939 -11.422 -1.971 1.00 91.62 73 GLU A O 1
ATOM 574 N N . LEU A 1 74 ? -2.746 -9.339 -1.726 1.00 88.38 74 LEU A N 1
ATOM 575 C CA . LEU A 1 74 ? -3.259 -9.217 -3.081 1.00 88.38 74 LEU A CA 1
ATOM 576 C C . LEU A 1 74 ? -2.205 -8.650 -4.048 1.00 88.38 74 LEU A C 1
ATOM 578 O O . LEU A 1 74 ? -2.073 -9.151 -5.168 1.00 88.38 74 LEU A O 1
ATOM 582 N N . ALA A 1 75 ? -1.432 -7.643 -3.626 1.00 85.69 75 ALA A N 1
ATOM 583 C CA . ALA A 1 75 ? -0.429 -6.978 -4.462 1.00 85.69 75 ALA A CA 1
ATOM 584 C C . ALA A 1 75 ? 0.757 -7.883 -4.843 1.00 85.69 75 ALA A C 1
ATOM 586 O O . ALA A 1 75 ? 1.331 -7.704 -5.919 1.00 85.69 75 ALA A O 1
ATOM 587 N N . GLN A 1 76 ? 1.082 -8.898 -4.031 1.00 91.44 76 GLN A N 1
ATOM 588 C CA . GLN A 1 76 ? 2.154 -9.865 -4.327 1.00 91.44 76 GLN A CA 1
ATOM 589 C C . GLN A 1 76 ? 1.953 -10.639 -5.641 1.00 91.44 76 GLN A C 1
ATOM 591 O O . GLN A 1 76 ? 2.887 -11.229 -6.176 1.00 91.44 76 GLN A O 1
ATOM 596 N N . ARG A 1 77 ? 0.727 -10.638 -6.185 1.00 89.94 77 ARG A N 1
ATOM 597 C CA . ARG A 1 77 ? 0.415 -11.226 -7.497 1.00 89.94 77 ARG A CA 1
ATOM 598 C C . ARG A 1 77 ? 0.965 -10.401 -8.663 1.00 89.94 77 ARG A C 1
ATOM 600 O O . ARG A 1 77 ? 1.067 -10.919 -9.768 1.00 89.94 77 ARG A O 1
ATOM 607 N N . LEU A 1 78 ? 1.271 -9.124 -8.428 1.00 88.44 78 LEU A N 1
ATOM 608 C CA . LEU A 1 78 ? 1.751 -8.174 -9.434 1.00 88.44 78 LEU A CA 1
ATOM 609 C C . LEU A 1 78 ? 3.263 -7.957 -9.338 1.00 88.44 78 LEU A C 1
ATOM 611 O O . LEU A 1 78 ? 3.932 -7.790 -10.356 1.00 88.44 78 LEU A O 1
ATOM 615 N N . VAL A 1 79 ? 3.797 -7.934 -8.115 1.00 91.38 79 VAL A N 1
ATOM 616 C CA . VAL A 1 79 ? 5.205 -7.634 -7.838 1.00 91.38 79 VAL A CA 1
ATOM 617 C C . VAL A 1 79 ? 5.741 -8.496 -6.698 1.00 91.38 79 VAL A C 1
ATOM 619 O O . VAL A 1 79 ? 5.006 -8.773 -5.750 1.00 91.38 79 VAL A O 1
ATOM 622 N N . PRO A 1 80 ? 7.025 -8.892 -6.742 1.00 94.31 80 PRO A N 1
ATOM 623 C CA . PRO A 1 80 ? 7.643 -9.593 -5.628 1.00 94.31 80 PRO A CA 1
ATOM 624 C C . PRO A 1 80 ? 7.700 -8.679 -4.402 1.00 94.31 80 PRO A C 1
ATOM 626 O O . PRO A 1 80 ? 8.094 -7.512 -4.493 1.00 94.31 80 PRO A O 1
ATOM 629 N N . LEU A 1 81 ? 7.313 -9.219 -3.250 1.00 96.00 81 LEU A N 1
ATOM 630 C CA . LEU A 1 81 ? 7.419 -8.528 -1.972 1.00 96.00 81 LEU A CA 1
ATOM 631 C C . LEU A 1 81 ? 8.861 -8.554 -1.447 1.00 96.00 81 LEU A C 1
ATOM 633 O O . LEU A 1 81 ? 9.629 -9.472 -1.732 1.00 96.00 81 LEU A O 1
ATOM 637 N N . SER A 1 82 ? 9.225 -7.537 -0.665 1.00 94.69 82 SER A N 1
ATOM 638 C CA . SER A 1 82 ? 10.467 -7.539 0.117 1.00 94.69 82 SER A CA 1
ATOM 639 C C . SER A 1 82 ? 10.453 -8.661 1.168 1.00 94.69 82 SER A C 1
ATOM 641 O O . SER A 1 82 ? 9.389 -9.103 1.597 1.00 94.69 82 SER A O 1
ATOM 643 N N . SER A 1 83 ? 11.634 -9.076 1.642 1.00 93.12 83 SER A N 1
ATOM 644 C CA . SER A 1 83 ? 11.773 -10.000 2.783 1.00 93.12 83 SER A CA 1
ATOM 645 C C . SER A 1 83 ? 11.125 -9.458 4.058 1.00 93.12 83 SER A C 1
ATOM 647 O O . SER A 1 83 ? 10.664 -10.222 4.898 1.00 93.12 83 SER A O 1
ATOM 649 N N . GLU A 1 84 ? 11.083 -8.133 4.185 1.00 94.56 84 GLU A N 1
ATOM 650 C CA . GLU A 1 84 ? 10.333 -7.416 5.209 1.00 94.56 84 GLU A CA 1
ATOM 651 C C . GLU A 1 84 ? 9.353 -6.472 4.491 1.00 94.56 84 GLU A C 1
ATOM 653 O O . GLU A 1 84 ? 9.710 -5.335 4.162 1.00 94.56 84 GLU A O 1
ATOM 658 N N . PRO A 1 85 ? 8.147 -6.950 4.137 1.00 94.94 85 PRO A N 1
ATOM 659 C CA . PRO A 1 85 ? 7.239 -6.217 3.257 1.00 94.94 85 PRO A CA 1
ATOM 660 C C . PRO A 1 85 ? 6.483 -5.093 3.971 1.00 94.94 85 PRO A C 1
ATOM 662 O O . PRO A 1 85 ? 6.065 -4.140 3.316 1.00 94.94 85 PRO A O 1
ATOM 665 N N . ILE A 1 86 ? 6.362 -5.168 5.301 1.00 96.44 86 ILE A N 1
ATOM 666 C CA . ILE A 1 86 ? 5.841 -4.093 6.147 1.00 96.44 86 ILE A CA 1
ATOM 667 C C . ILE A 1 86 ? 6.896 -3.711 7.174 1.00 96.44 86 ILE A C 1
ATOM 669 O O . ILE A 1 86 ? 7.360 -4.565 7.923 1.00 96.44 86 ILE A O 1
ATOM 673 N N . GLN A 1 87 ? 7.216 -2.422 7.251 1.00 93.88 87 GLN A N 1
ATOM 674 C CA . GLN A 1 87 ? 8.053 -1.865 8.311 1.00 93.88 87 GLN A CA 1
ATOM 675 C C . GLN A 1 87 ? 7.254 -0.856 9.130 1.00 93.88 87 GLN A C 1
ATOM 677 O O . GLN A 1 87 ? 6.713 0.111 8.591 1.00 93.88 87 GLN A O 1
ATOM 682 N N . ILE A 1 88 ? 7.185 -1.073 10.442 1.00 89.81 88 ILE A N 1
ATOM 683 C CA . ILE A 1 88 ? 6.515 -0.147 11.353 1.00 89.81 88 ILE A CA 1
ATOM 684 C C . ILE A 1 88 ? 7.566 0.804 11.916 1.00 89.81 88 ILE A C 1
ATOM 686 O O . ILE A 1 88 ? 8.442 0.376 12.665 1.00 89.81 88 ILE A O 1
ATOM 690 N N . PHE A 1 89 ? 7.455 2.089 11.588 1.00 80.31 89 PHE A N 1
ATOM 691 C CA . PHE A 1 89 ? 8.299 3.124 12.177 1.00 80.31 89 PHE A CA 1
ATOM 692 C C . PHE A 1 89 ? 7.463 3.911 13.181 1.00 80.31 89 PHE A C 1
ATOM 694 O O . PHE A 1 89 ? 6.600 4.689 12.764 1.00 80.31 89 PHE A O 1
ATOM 701 N N . PRO A 1 90 ? 7.658 3.699 14.496 1.00 63.66 90 PRO A N 1
ATOM 702 C CA . PRO A 1 90 ? 6.961 4.502 15.485 1.00 63.66 90 PRO A CA 1
ATOM 703 C C . PRO A 1 90 ? 7.329 5.967 15.262 1.00 63.66 90 PRO A C 1
ATOM 705 O O . PRO A 1 90 ? 8.486 6.290 14.977 1.00 63.66 90 PRO A O 1
ATOM 708 N N . ARG A 1 91 ? 6.343 6.860 15.374 1.00 59.81 91 ARG A N 1
ATOM 709 C CA . ARG A 1 91 ? 6.616 8.297 15.347 1.00 59.81 91 ARG A CA 1
ATOM 710 C C . ARG A 1 91 ? 7.627 8.609 16.450 1.00 59.81 91 ARG A C 1
ATOM 712 O O . ARG A 1 91 ? 7.374 8.313 17.614 1.00 59.81 91 ARG A O 1
ATOM 719 N N . LEU A 1 92 ? 8.772 9.178 16.079 1.00 46.88 92 LEU A N 1
ATOM 720 C CA . LEU A 1 92 ? 9.677 9.790 17.043 1.00 46.88 92 LEU A CA 1
ATOM 721 C C . LEU A 1 92 ? 8.961 11.011 17.615 1.00 46.88 92 LEU A C 1
ATOM 723 O O . LEU A 1 92 ? 8.792 12.013 16.923 1.00 46.88 92 LEU A O 1
ATOM 727 N N . GLU A 1 93 ? 8.538 10.933 18.874 1.00 45.22 93 GLU A N 1
ATOM 728 C CA . GLU A 1 93 ? 8.188 12.126 19.637 1.00 45.22 93 GLU A CA 1
ATOM 729 C C . GLU A 1 93 ? 9.460 12.952 19.861 1.00 45.22 93 GLU A C 1
ATOM 731 O O . GLU A 1 93 ? 10.162 12.771 20.850 1.00 45.22 93 GLU A O 1
ATOM 736 N N . SER A 1 94 ? 9.814 13.853 18.942 1.00 35.50 94 SER A N 1
ATOM 737 C CA . SER A 1 94 ? 10.696 14.964 19.307 1.00 35.50 94 SER A CA 1
ATOM 738 C C . SER A 1 94 ? 10.572 16.172 18.379 1.00 35.50 94 SER A C 1
ATOM 740 O O . SER A 1 94 ? 10.609 16.057 17.159 1.00 35.50 94 SER A O 1
ATOM 742 N N . ASN A 1 95 ? 10.508 17.332 19.038 1.00 32.00 95 ASN A N 1
ATOM 743 C CA . ASN A 1 95 ? 10.839 18.678 18.572 1.00 32.00 95 ASN A CA 1
ATOM 744 C C . ASN A 1 95 ? 9.937 19.342 17.523 1.00 32.00 95 ASN A C 1
ATOM 746 O O . ASN A 1 95 ? 10.192 19.256 16.333 1.00 32.00 95 ASN A O 1
ATOM 750 N N . ARG A 1 96 ? 8.963 20.123 18.024 1.00 36.72 96 ARG A N 1
ATOM 751 C CA . ARG A 1 96 ? 8.547 21.490 17.602 1.00 36.72 96 ARG A CA 1
ATOM 752 C C . ARG A 1 96 ? 8.420 21.856 16.101 1.00 36.72 96 ARG A C 1
ATOM 754 O O . ARG A 1 96 ? 8.223 23.026 15.807 1.00 36.72 96 ARG A O 1
ATOM 761 N N . CYS A 1 97 ? 8.386 20.873 15.210 1.00 39.09 97 CYS A N 1
ATOM 762 C CA . CYS A 1 97 ? 7.902 20.907 13.825 1.00 39.09 97 CYS A CA 1
ATOM 763 C C . CYS A 1 97 ? 7.125 19.602 13.558 1.00 39.09 97 CYS A C 1
ATOM 765 O O . CYS A 1 97 ? 7.419 18.846 12.637 1.00 39.09 97 CYS A O 1
ATOM 767 N N . SER A 1 98 ? 6.203 19.253 14.459 1.00 37.50 98 SER A N 1
ATOM 768 C CA . SER A 1 98 ? 5.483 17.977 14.425 1.00 37.50 98 SER A CA 1
ATOM 769 C C . SER A 1 98 ? 4.184 18.136 13.639 1.00 37.50 98 SER A C 1
ATOM 771 O O . SER A 1 98 ? 3.179 18.560 14.200 1.00 37.50 98 SER A O 1
ATOM 773 N N . LEU A 1 99 ? 4.182 17.729 12.368 1.00 43.66 99 LEU A N 1
ATOM 774 C CA . LEU A 1 99 ? 2.986 17.559 11.518 1.00 43.66 99 LEU A CA 1
ATOM 775 C C . LEU A 1 99 ? 1.996 16.487 12.048 1.00 43.66 99 LEU A C 1
ATOM 777 O O . LEU A 1 99 ? 1.156 15.985 11.308 1.00 43.66 99 LEU A O 1
ATOM 781 N N . PHE A 1 100 ? 2.135 16.031 13.297 1.00 48.78 100 PHE A N 1
ATOM 782 C CA . PHE A 1 100 ? 1.700 14.692 13.703 1.00 48.78 100 PHE A CA 1
ATOM 783 C C . PHE A 1 100 ? 1.118 14.586 15.118 1.00 48.78 100 PHE A C 1
ATOM 785 O O . PHE A 1 100 ? 0.922 13.471 15.611 1.00 48.78 100 PHE A O 1
ATOM 792 N N . SER A 1 101 ? 0.813 15.714 15.756 1.00 37.75 101 SER A N 1
ATOM 793 C CA . SER A 1 101 ? 0.170 15.773 17.073 1.00 37.75 101 SER A CA 1
ATOM 794 C C . SER A 1 101 ? -1.291 16.209 16.913 1.00 37.75 101 SER A C 1
ATOM 796 O O . SER A 1 101 ? -1.608 17.372 17.126 1.00 37.75 101 SER A O 1
ATOM 798 N N . LEU A 1 102 ? -2.164 15.289 16.489 1.00 44.75 102 LEU A N 1
ATOM 799 C CA . LEU A 1 102 ? -3.614 15.503 16.395 1.00 44.75 102 LEU A CA 1
ATOM 800 C C . LEU A 1 102 ? -4.363 14.525 17.309 1.00 44.75 102 LEU A C 1
ATOM 802 O O . LEU A 1 102 ? -3.938 13.386 17.511 1.00 44.75 102 LEU A O 1
ATOM 806 N N . ASP A 1 103 ? -5.440 15.048 17.885 1.00 38.19 103 ASP A N 1
ATOM 807 C CA . ASP A 1 103 ? -6.126 14.639 19.108 1.00 38.19 103 ASP A CA 1
ATOM 808 C C . ASP A 1 103 ? -6.620 13.183 19.202 1.00 38.19 103 ASP A C 1
ATOM 810 O O . ASP A 1 103 ? -7.007 12.530 18.235 1.00 38.19 103 ASP A O 1
ATOM 814 N N . GLN A 1 104 ? -6.674 12.707 20.450 1.00 40.88 104 GLN A N 1
ATOM 815 C CA . GLN A 1 104 ? -6.873 11.323 20.910 1.00 40.88 104 GLN A CA 1
ATOM 816 C C . GLN A 1 104 ? -8.276 10.716 20.670 1.00 40.88 104 GLN A C 1
ATOM 818 O O . GLN A 1 104 ? -8.620 9.720 21.300 1.00 40.88 104 GLN A O 1
ATOM 823 N N . SER A 1 105 ? -9.104 11.300 19.799 1.00 40.50 105 SER A N 1
ATOM 824 C CA . SER A 1 105 ? -10.501 10.859 19.588 1.00 40.50 105 SER A CA 1
ATOM 825 C C . SER A 1 105 ? -10.760 10.201 18.227 1.00 40.50 105 SER A C 1
ATOM 827 O O . SER A 1 105 ? -11.817 9.611 18.025 1.00 40.50 105 SER A O 1
ATOM 829 N N . ARG A 1 106 ? -9.799 10.262 17.299 1.00 46.22 106 ARG A N 1
ATOM 830 C CA . ARG A 1 106 ? -9.791 9.522 16.025 1.00 46.22 106 ARG A CA 1
ATOM 831 C C . ARG A 1 106 ? -8.547 8.626 15.994 1.00 46.22 106 ARG A C 1
ATOM 833 O O . ARG A 1 106 ? -7.590 8.922 16.715 1.00 46.22 106 ARG A O 1
ATOM 840 N N . PRO A 1 107 ? -8.496 7.548 15.188 1.00 51.38 107 PRO A N 1
ATOM 841 C CA . PRO A 1 107 ? -7.221 6.907 14.891 1.00 51.38 107 PRO A CA 1
ATOM 842 C C . PRO A 1 107 ? -6.288 8.010 14.385 1.00 51.38 107 PRO A C 1
ATOM 844 O O . PRO A 1 107 ? -6.584 8.621 13.362 1.00 51.38 107 PRO A O 1
ATOM 847 N N . GLY A 1 108 ? -5.240 8.343 15.146 1.00 59.84 108 GLY A N 1
ATOM 848 C CA . GLY A 1 108 ? -4.385 9.481 14.811 1.00 59.84 108 GLY A CA 1
ATOM 849 C C . GLY A 1 108 ? -3.904 9.383 13.364 1.00 59.84 108 GLY A C 1
ATOM 850 O O . GLY A 1 108 ? -3.660 8.270 12.888 1.00 59.84 108 GLY A O 1
ATOM 851 N N . THR A 1 109 ? -3.782 10.528 12.681 1.00 72.69 109 THR A N 1
ATOM 852 C CA . THR A 1 109 ? -3.430 10.624 11.254 1.00 72.69 109 THR A CA 1
ATOM 853 C C . THR A 1 109 ? -2.375 9.582 10.902 1.00 72.69 109 THR A C 1
ATOM 855 O O . THR A 1 109 ? -1.312 9.584 11.520 1.00 72.69 109 THR A O 1
ATOM 8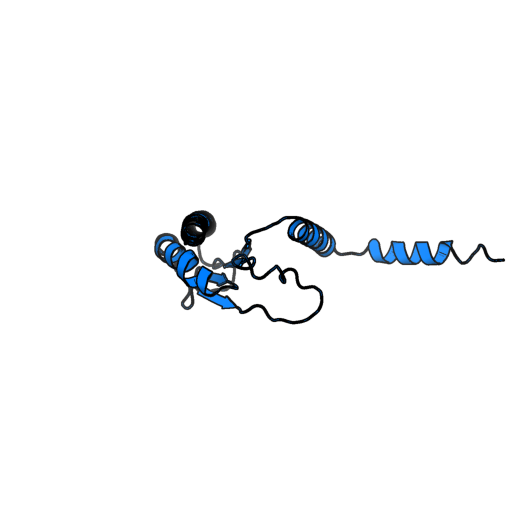58 N N . PHE A 1 110 ? -2.621 8.670 9.964 1.00 81.81 110 PHE A N 1
ATOM 859 C CA . PHE A 1 110 ? -1.616 7.658 9.615 1.00 81.81 110 PHE A CA 1
ATOM 860 C C . PHE A 1 110 ? -0.650 8.178 8.544 1.00 81.81 110 PHE A C 1
ATOM 862 O O . PHE A 1 110 ? -0.988 9.046 7.745 1.00 81.81 110 PHE A O 1
ATOM 869 N N . SER A 1 111 ? 0.569 7.640 8.508 1.00 86.75 111 SER A N 1
ATOM 870 C CA . SER A 1 111 ? 1.515 7.877 7.414 1.00 86.75 111 SER A CA 1
ATOM 871 C C . SER A 1 111 ? 1.936 6.549 6.808 1.00 86.75 111 SER A C 1
ATOM 873 O O . SER A 1 111 ? 2.306 5.628 7.542 1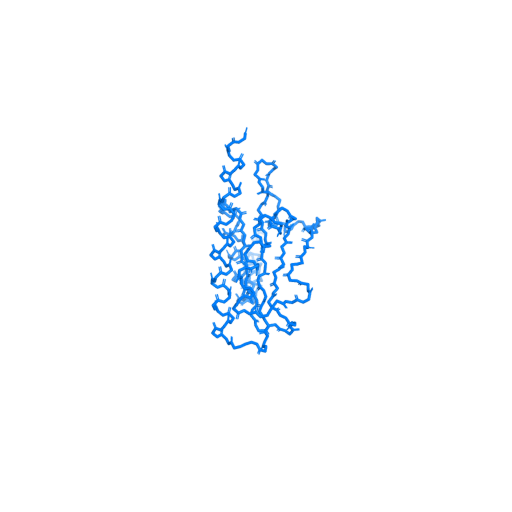.00 86.75 111 SER A O 1
ATOM 875 N N . ILE A 1 112 ? 1.840 6.453 5.483 1.00 92.19 112 ILE A N 1
ATOM 876 C CA . ILE A 1 112 ? 2.210 5.289 4.681 1.00 92.19 112 ILE A CA 1
ATOM 877 C C . ILE A 1 112 ? 3.232 5.731 3.632 1.00 92.19 112 ILE A C 1
ATOM 879 O O . ILE A 1 112 ? 2.986 6.675 2.886 1.00 92.19 112 ILE A O 1
ATOM 883 N N . LEU A 1 113 ? 4.344 5.008 3.517 1.00 94.75 113 LEU A N 1
ATOM 884 C CA . LEU A 1 113 ? 5.306 5.156 2.427 1.00 94.75 113 LEU A CA 1
ATOM 885 C C . LEU A 1 113 ? 5.383 3.857 1.626 1.00 94.75 113 LEU A C 1
ATOM 887 O O . LEU A 1 113 ? 5.891 2.846 2.110 1.00 94.75 113 LEU A O 1
ATOM 891 N N . ILE A 1 114 ? 4.913 3.897 0.384 1.00 96.44 114 ILE A N 1
ATOM 892 C CA . ILE A 1 114 ? 5.047 2.802 -0.578 1.00 96.44 114 ILE A CA 1
ATOM 893 C C . ILE A 1 114 ? 6.410 2.916 -1.254 1.00 96.44 114 ILE A C 1
ATOM 895 O O . ILE A 1 114 ? 6.764 3.9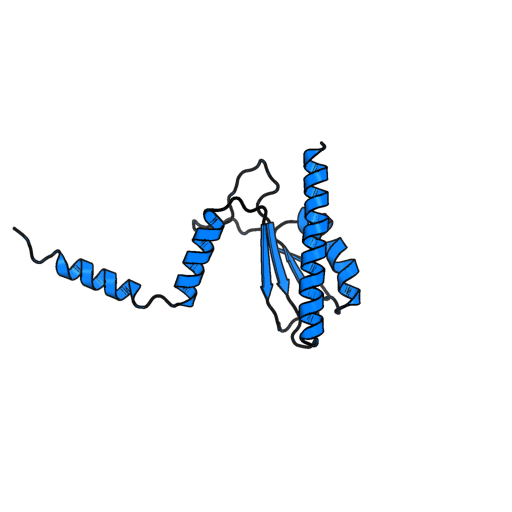74 -1.771 1.00 96.44 114 ILE A O 1
ATOM 899 N N . ARG A 1 115 ? 7.166 1.820 -1.289 1.00 96.06 115 ARG A N 1
ATOM 900 C CA . ARG A 1 115 ? 8.484 1.755 -1.920 1.00 96.06 115 ARG A CA 1
ATOM 901 C C . ARG A 1 115 ? 8.505 0.664 -2.979 1.00 96.06 115 ARG A C 1
ATOM 903 O O . ARG A 1 115 ? 8.142 -0.481 -2.700 1.00 96.06 115 ARG A O 1
ATOM 910 N N . THR A 1 116 ? 8.961 1.003 -4.182 1.00 95.69 116 THR A N 1
ATOM 911 C CA . THR A 1 116 ? 9.071 0.043 -5.289 1.00 95.69 116 THR A CA 1
ATOM 912 C C . THR A 1 116 ? 10.530 -0.240 -5.650 1.00 95.69 116 THR A C 1
ATOM 914 O O . THR A 1 116 ? 11.365 0.667 -5.628 1.00 95.69 116 THR A O 1
ATOM 917 N N . PRO A 1 117 ? 10.873 -1.495 -5.982 1.00 94.81 117 PRO A N 1
ATOM 918 C CA . PRO A 1 117 ? 12.240 -1.870 -6.315 1.00 94.81 117 PRO A CA 1
ATOM 919 C C . PRO A 1 117 ? 12.639 -1.427 -7.729 1.00 94.81 117 PRO A C 1
ATOM 921 O O . PRO A 1 117 ? 11.897 -1.627 -8.689 1.00 94.81 117 PRO A O 1
ATOM 924 N N . ARG A 1 118 ? 13.876 -0.940 -7.886 1.00 94.56 118 ARG A N 1
ATOM 925 C CA . ARG A 1 118 ? 14.442 -0.501 -9.180 1.00 94.56 118 ARG A CA 1
ATOM 926 C C . ARG A 1 118 ? 14.534 -1.579 -10.267 1.00 94.56 118 ARG A C 1
ATOM 928 O O . ARG A 1 118 ? 14.693 -1.247 -11.433 1.00 94.56 118 ARG A O 1
ATOM 935 N N . HIS A 1 119 ? 14.525 -2.858 -9.891 1.00 93.38 119 HIS A N 1
ATOM 936 C CA . HIS A 1 119 ? 14.731 -3.976 -10.820 1.00 93.38 119 HIS A CA 1
ATOM 937 C C . HIS A 1 119 ? 13.422 -4.521 -11.416 1.00 93.38 119 HIS A C 1
ATOM 939 O O . HIS A 1 119 ? 13.463 -5.390 -12.283 1.00 93.38 119 HIS A O 1
ATOM 945 N N . VAL A 1 120 ? 12.266 -4.031 -10.958 1.00 92.75 120 VAL A N 1
ATOM 946 C CA . VAL A 1 120 ? 10.952 -4.398 -11.500 1.00 92.75 120 VAL A CA 1
ATOM 947 C C . VAL A 1 120 ? 10.585 -3.432 -12.636 1.00 92.75 120 VAL A C 1
ATOM 949 O O . VAL A 1 120 ? 10.830 -2.232 -12.494 1.00 92.75 120 VAL A O 1
ATOM 952 N N . PRO A 1 121 ? 9.981 -3.899 -13.748 1.00 93.94 121 PRO A N 1
ATOM 953 C CA . PRO A 1 121 ? 9.522 -3.020 -14.826 1.00 93.94 121 PRO A CA 1
ATOM 954 C C . PRO A 1 121 ? 8.601 -1.904 -14.320 1.00 93.94 121 PRO A C 1
ATOM 956 O O . PRO A 1 121 ? 7.739 -2.151 -13.478 1.00 93.94 121 PRO A O 1
ATOM 959 N N . VAL A 1 122 ? 8.758 -0.688 -14.849 1.00 93.00 122 VAL A N 1
ATOM 960 C CA . VAL A 1 122 ? 8.020 0.504 -14.389 1.00 93.00 122 VAL A CA 1
ATOM 961 C C . VAL A 1 122 ? 6.503 0.295 -14.439 1.00 93.00 122 VAL A C 1
ATOM 963 O O . VAL A 1 122 ? 5.820 0.634 -13.477 1.00 93.00 122 VAL A O 1
ATOM 966 N N . ASP A 1 123 ? 5.978 -0.352 -15.481 1.00 94.25 123 ASP A N 1
ATOM 967 C CA . ASP A 1 123 ? 4.539 -0.635 -15.606 1.00 94.25 123 ASP A CA 1
ATOM 968 C C . ASP A 1 123 ? 4.014 -1.523 -14.469 1.00 94.25 123 ASP A C 1
ATOM 970 O O . ASP A 1 123 ? 2.924 -1.293 -13.934 1.00 94.25 123 ASP A O 1
ATOM 974 N N . ASN A 1 124 ? 4.817 -2.497 -14.031 1.00 92.44 124 ASN A N 1
ATOM 975 C CA . ASN A 1 124 ? 4.484 -3.346 -12.890 1.00 92.44 124 ASN A CA 1
ATOM 976 C C . ASN A 1 124 ? 4.568 -2.556 -11.580 1.00 92.44 124 ASN A C 1
ATOM 978 O O . ASN A 1 124 ? 3.725 -2.747 -10.705 1.00 92.44 124 ASN A O 1
ATOM 982 N N . GLN A 1 125 ? 5.538 -1.642 -11.449 1.00 93.38 125 GLN A N 1
ATOM 983 C CA . GLN A 1 125 ? 5.625 -0.749 -10.291 1.00 93.38 125 GLN A CA 1
ATOM 984 C C . GLN A 1 125 ? 4.379 0.144 -10.192 1.00 93.38 125 GLN A C 1
ATOM 986 O O . GLN A 1 125 ? 3.747 0.184 -9.139 1.00 93.38 125 GLN A O 1
ATOM 991 N N . ILE A 1 126 ? 3.985 0.806 -11.287 1.00 94.12 126 ILE A N 1
ATOM 992 C CA . ILE A 1 126 ? 2.791 1.665 -11.354 1.00 94.12 126 ILE A CA 1
ATOM 993 C C . ILE A 1 126 ? 1.535 0.860 -11.020 1.00 94.12 126 ILE A C 1
ATOM 995 O O . ILE A 1 126 ? 0.734 1.282 -10.185 1.00 94.12 126 ILE A O 1
ATOM 999 N N . SER A 1 127 ? 1.386 -0.320 -11.625 1.00 94.50 127 SER A N 1
ATOM 1000 C CA . SER A 1 127 ? 0.241 -1.200 -11.385 1.00 94.50 127 SER A CA 1
ATOM 1001 C C . SER A 1 127 ? 0.159 -1.626 -9.921 1.00 94.50 127 SER A C 1
ATOM 1003 O O . SER A 1 127 ? -0.913 -1.566 -9.322 1.00 94.50 127 SER A O 1
ATOM 1005 N N . ALA A 1 128 ? 1.290 -1.997 -9.316 1.00 93.56 128 ALA A N 1
ATOM 1006 C CA . ALA A 1 128 ? 1.352 -2.363 -7.908 1.00 93.56 128 ALA A CA 1
ATOM 1007 C C . ALA A 1 128 ? 1.034 -1.188 -6.980 1.00 93.56 128 ALA A C 1
ATOM 1009 O O . ALA A 1 128 ? 0.305 -1.377 -6.008 1.00 93.56 128 ALA A O 1
ATOM 1010 N N . ILE A 1 129 ? 1.518 0.021 -7.284 1.00 95.31 129 ILE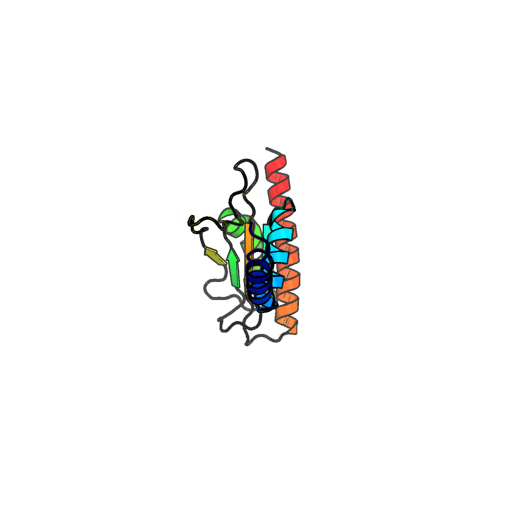 A N 1
ATOM 1011 C CA . ILE A 1 129 ? 1.191 1.236 -6.525 1.00 95.31 129 ILE A CA 1
ATOM 1012 C C . ILE A 1 129 ? -0.314 1.507 -6.596 1.00 95.31 129 ILE A C 1
ATOM 1014 O O . ILE A 1 129 ? -0.970 1.567 -5.559 1.00 95.31 129 ILE A O 1
ATOM 1018 N N . ALA A 1 130 ? -0.876 1.623 -7.803 1.00 95.69 130 ALA A N 1
ATOM 1019 C CA . ALA A 1 130 ? -2.290 1.939 -7.999 1.00 95.69 130 ALA A CA 1
ATOM 1020 C C . ALA A 1 130 ? -3.202 0.892 -7.343 1.00 95.69 130 ALA A C 1
ATOM 1022 O O . ALA A 1 130 ? -4.177 1.231 -6.667 1.00 95.69 130 ALA A O 1
ATOM 1023 N N . PHE A 1 131 ? -2.854 -0.386 -7.499 1.00 95.50 131 PHE A N 1
ATOM 1024 C CA . PHE A 1 131 ? -3.571 -1.482 -6.869 1.00 95.50 131 PHE A CA 1
ATOM 1025 C C . PHE A 1 131 ? -3.484 -1.411 -5.340 1.00 95.50 131 PHE A C 1
ATOM 1027 O O . PHE A 1 131 ? -4.515 -1.480 -4.672 1.00 95.50 131 PHE A O 1
ATOM 1034 N N . SER A 1 132 ? -2.285 -1.212 -4.785 1.00 95.38 132 SER A N 1
ATOM 1035 C CA . SER A 1 132 ? -2.080 -1.128 -3.334 1.00 95.38 132 SER A CA 1
ATOM 1036 C C . SER A 1 132 ? -2.847 0.041 -2.732 1.00 95.38 132 SER A C 1
ATOM 1038 O O . SER A 1 132 ? -3.564 -0.154 -1.760 1.00 95.38 132 SER A O 1
ATOM 1040 N N . VAL A 1 133 ? -2.786 1.231 -3.339 1.00 96.00 133 VAL A N 1
ATOM 1041 C CA . VAL A 1 133 ? -3.545 2.408 -2.881 1.00 96.00 133 VAL A CA 1
ATOM 1042 C C . VAL A 1 133 ? -5.044 2.116 -2.864 1.00 96.00 133 VAL A C 1
ATOM 1044 O O . VAL A 1 133 ? -5.718 2.402 -1.876 1.00 96.00 133 VAL A O 1
ATOM 1047 N N . LYS A 1 134 ? -5.573 1.487 -3.919 1.00 96.56 134 LYS A N 1
ATOM 1048 C CA . LYS A 1 134 ? -6.989 1.108 -3.977 1.00 96.56 134 LYS A CA 1
ATOM 1049 C C . LYS A 1 134 ? -7.377 0.160 -2.837 1.00 96.56 134 LYS A C 1
ATOM 1051 O O . LYS A 1 134 ? -8.418 0.371 -2.216 1.00 96.56 134 LYS A O 1
ATOM 1056 N N . GLN A 1 135 ? -6.565 -0.862 -2.562 1.00 96.38 135 GLN A N 1
ATOM 1057 C CA . GLN A 1 135 ? -6.840 -1.817 -1.483 1.00 96.38 135 GLN A CA 1
ATOM 1058 C C . GLN A 1 135 ? -6.696 -1.179 -0.099 1.00 96.38 135 GLN A C 1
ATOM 1060 O O . GLN A 1 135 ? -7.557 -1.376 0.751 1.00 96.38 135 GLN A O 1
ATOM 1065 N N . ILE A 1 136 ? -5.672 -0.350 0.109 1.00 95.00 136 ILE A N 1
ATOM 1066 C CA . ILE A 1 136 ? -5.471 0.401 1.354 1.00 95.00 136 ILE A CA 1
ATOM 1067 C C . ILE A 1 136 ? -6.704 1.253 1.658 1.00 95.00 136 ILE A C 1
ATOM 1069 O O . ILE A 1 136 ? -7.259 1.161 2.747 1.00 95.00 136 ILE A O 1
ATOM 1073 N N . LEU A 1 137 ? -7.193 2.028 0.686 1.00 94.75 137 LEU A N 1
ATOM 1074 C CA . LEU A 1 137 ? -8.393 2.847 0.874 1.00 94.75 137 LEU A CA 1
ATOM 1075 C C . LEU A 1 137 ? -9.644 1.999 1.134 1.00 94.75 137 LEU A C 1
ATOM 1077 O O . LEU A 1 137 ? -10.506 2.401 1.913 1.00 94.75 137 LEU A O 1
ATOM 1081 N N . HIS A 1 138 ? -9.757 0.834 0.493 1.00 95.25 138 HIS A N 1
ATOM 1082 C CA . HIS A 1 138 ? -10.868 -0.088 0.715 1.00 95.25 138 HIS A CA 1
ATOM 1083 C C . HIS A 1 138 ? -10.885 -0.624 2.154 1.00 95.25 138 HIS A C 1
ATOM 1085 O O . HIS A 1 138 ? -11.895 -0.479 2.844 1.00 95.25 138 HIS A O 1
ATOM 1091 N N . HIS A 1 139 ? -9.767 -1.181 2.622 1.00 94.25 139 HIS A N 1
ATOM 1092 C CA . HIS A 1 139 ? -9.655 -1.731 3.973 1.00 94.25 139 HIS A CA 1
ATOM 1093 C C . HIS A 1 139 ? -9.726 -0.646 5.050 1.00 94.25 139 HIS A C 1
ATOM 1095 O O . HIS A 1 139 ? -10.379 -0.845 6.069 1.00 94.25 139 HIS A O 1
ATOM 1101 N N . TYR A 1 140 ? -9.144 0.530 4.803 1.00 93.12 140 TYR A N 1
ATOM 1102 C CA . TYR A 1 140 ? -9.235 1.656 5.729 1.00 93.12 140 TYR A CA 1
ATOM 1103 C C . TYR A 1 140 ? -10.684 2.107 5.946 1.00 93.12 140 TYR A C 1
ATOM 1105 O O . TYR A 1 140 ? -11.120 2.254 7.083 1.00 93.12 140 TYR A O 1
ATOM 1113 N N . ARG A 1 141 ? -11.473 2.255 4.874 1.00 92.38 141 ARG A N 1
ATOM 1114 C CA . ARG A 1 141 ? -12.897 2.620 4.990 1.00 92.38 141 ARG A CA 1
ATOM 1115 C C . ARG A 1 141 ? -13.708 1.571 5.747 1.00 92.38 141 ARG A C 1
ATOM 1117 O O . ARG A 1 141 ? -14.600 1.933 6.506 1.00 92.38 141 ARG A O 1
ATOM 1124 N N . ALA A 1 142 ? -13.403 0.289 5.545 1.00 91.75 142 ALA A N 1
ATOM 1125 C CA . ALA A 1 142 ? -14.041 -0.787 6.295 1.00 91.75 142 ALA A CA 1
ATOM 1126 C C . ALA A 1 142 ? -13.694 -0.710 7.791 1.00 91.75 142 ALA A C 1
ATOM 1128 O O . ALA A 1 142 ? -14.590 -0.818 8.622 1.00 91.75 142 ALA A O 1
ATOM 1129 N N . LEU A 1 143 ? -12.424 -0.456 8.123 1.00 89.94 143 LEU A N 1
ATOM 1130 C CA . LEU A 1 143 ? -11.959 -0.277 9.498 1.00 89.94 143 LEU A CA 1
ATOM 1131 C C . LEU A 1 143 ? -12.648 0.911 10.189 1.00 89.94 143 LEU A C 1
ATOM 1133 O O . LEU A 1 143 ? -13.145 0.759 11.301 1.00 89.94 143 LEU A O 1
ATOM 1137 N N . VAL A 1 144 ? -12.723 2.070 9.525 1.00 87.75 144 VAL A N 1
ATOM 1138 C CA . VAL A 1 144 ? -13.421 3.258 10.054 1.00 87.75 144 VAL A CA 1
ATOM 1139 C C . VAL A 1 144 ? -14.902 2.959 10.277 1.00 87.75 144 VAL A C 1
ATOM 1141 O O . VAL A 1 144 ? -15.418 3.186 11.365 1.00 87.75 144 VAL A O 1
ATOM 1144 N N . SER A 1 145 ? -15.571 2.349 9.295 1.00 86.69 145 SER A N 1
ATOM 1145 C CA . SER A 1 145 ? -16.984 1.990 9.430 1.00 86.69 145 SER A CA 1
ATOM 1146 C C . SER A 1 145 ? -17.239 1.004 10.572 1.00 86.69 145 SER A C 1
ATOM 1148 O O . SER A 1 145 ? -18.302 1.052 11.181 1.00 86.69 145 SER A O 1
ATOM 1150 N N . GLN A 1 146 ? -16.308 0.095 10.867 1.00 85.19 146 GLN A N 1
ATOM 1151 C CA . GLN A 1 146 ? -16.424 -0.794 12.024 1.00 85.19 146 GLN A CA 1
ATOM 1152 C C . GLN A 1 146 ? -16.256 -0.034 13.339 1.00 85.19 146 GLN A C 1
ATOM 1154 O O . GLN A 1 146 ? -16.998 -0.312 14.273 1.00 85.19 146 GLN A O 1
ATOM 1159 N N . ALA A 1 147 ? -15.329 0.924 13.403 1.00 79.50 147 ALA A N 1
ATOM 1160 C CA . ALA A 1 147 ? -15.116 1.750 14.588 1.00 79.50 147 ALA A CA 1
ATOM 1161 C C . ALA A 1 147 ? -16.329 2.638 14.916 1.00 79.50 147 ALA A C 1
ATOM 1163 O O . ALA A 1 147 ? -16.664 2.775 16.086 1.00 79.50 147 ALA A O 1
ATOM 1164 N N . ASP A 1 148 ? -17.021 3.169 13.903 1.00 76.19 148 ASP A N 1
ATOM 1165 C CA . ASP A 1 148 ? -18.221 4.006 14.084 1.00 76.19 148 ASP A CA 1
ATOM 1166 C C . ASP A 1 148 ? -19.468 3.217 14.536 1.00 76.19 148 ASP A C 1
ATOM 1168 O O . ASP A 1 148 ? -20.466 3.805 14.949 1.00 76.19 148 ASP A O 1
ATOM 1172 N N . ASN A 1 149 ? -19.439 1.884 14.425 1.00 66.44 149 ASN A N 1
ATOM 1173 C CA . ASN A 1 149 ? -20.558 0.994 14.754 1.00 66.44 149 ASN A CA 1
ATOM 1174 C C . ASN A 1 149 ? -20.462 0.370 16.163 1.00 66.44 149 ASN A C 1
ATOM 1176 O O . ASN A 1 149 ? -21.268 -0.509 16.486 1.00 66.44 149 ASN A O 1
ATOM 1180 N N . ILE A 1 150 ? -19.480 0.777 16.974 1.00 54.41 150 ILE A N 1
ATOM 1181 C CA . ILE A 1 150 ? -19.237 0.299 18.348 1.00 54.41 150 ILE A CA 1
ATOM 1182 C C . ILE A 1 150 ? -19.609 1.405 19.335 1.00 54.41 150 ILE A C 1
ATOM 1184 O O . ILE A 1 150 ? -20.271 1.074 20.345 1.00 54.41 150 ILE A O 1
#

Secondary structure (DSSP, 8-state):
--SSHHHHHHHHHHHHHTTS-HHHHHHHHHHHHHHHS--SEEEEEEEEES-SSEEEEES-HHHIIIIIHHHHHHHTTTSPEEEEEEEE------SS--TT---TTSS--EEEEEEEETTS-HHHHHHHHHHHHHHHHHHHHHHHHHHTT-